Protein AF-A0A2W4TWN0-F1 (afdb_monomer_lite)

Radius of gyration: 11.76 Å; chains: 1; bounding box: 32×24×30 Å

Structure (mmCIF, N/CA/C/O backbone):
data_AF-A0A2W4TWN0-F1
#
_entry.id   AF-A0A2W4TWN0-F1
#
loop_
_atom_site.group_PDB
_atom_site.id
_atom_site.type_symbol
_atom_site.label_atom_id
_atom_site.label_alt_id
_atom_site.label_comp_id
_atom_site.label_asym_id
_atom_site.label_entity_id
_atom_site.label_seq_id
_atom_site.pdbx_PDB_ins_code
_atom_site.Cartn_x
_atom_site.Cartn_y
_atom_site.Cartn_z
_atom_site.occupancy
_atom_site.B_iso_or_equiv
_atom_site.auth_seq_id
_atom_site.auth_comp_id
_atom_site.auth_asym_id
_atom_site.auth_atom_id
_atom_site.pdbx_PDB_model_num
ATOM 1 N N . MET A 1 1 ? 5.899 -3.100 12.920 1.00 89.94 1 MET A N 1
ATOM 2 C CA . MET A 1 1 ? 5.333 -1.779 12.548 1.00 89.94 1 MET A CA 1
ATOM 3 C C . MET A 1 1 ? 6.08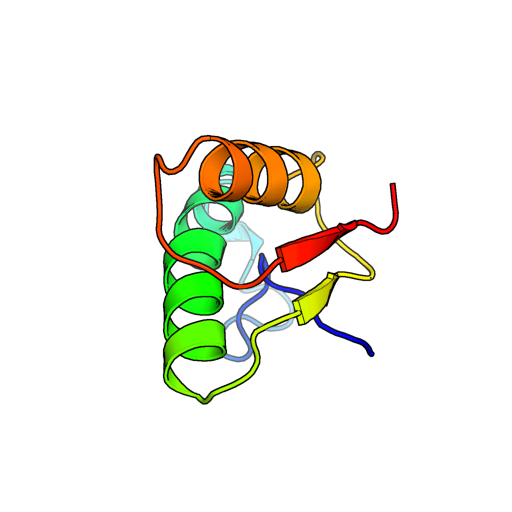0 -1.180 11.348 1.00 89.94 1 MET A C 1
ATOM 5 O O . MET A 1 1 ? 6.492 -0.028 11.402 1.00 89.94 1 MET A O 1
ATOM 9 N N . HIS A 1 2 ? 6.288 -1.957 10.279 1.00 98.44 2 HIS A N 1
ATOM 10 C CA . HIS A 1 2 ? 7.057 -1.538 9.099 1.00 98.44 2 HIS A CA 1
ATOM 11 C C . HIS A 1 2 ? 6.621 -2.392 7.907 1.00 98.44 2 HIS A C 1
ATOM 13 O O . HIS A 1 2 ? 6.853 -3.597 7.926 1.00 98.44 2 HIS A O 1
ATOM 19 N N . VAL A 1 3 ? 5.981 -1.786 6.906 1.00 98.44 3 VAL A N 1
ATOM 20 C CA . VAL A 1 3 ? 5.648 -2.417 5.615 1.00 98.44 3 VAL A CA 1
ATOM 21 C C . VAL A 1 3 ? 5.835 -1.416 4.465 1.00 98.44 3 VAL A C 1
ATOM 23 O O . VAL A 1 3 ? 5.908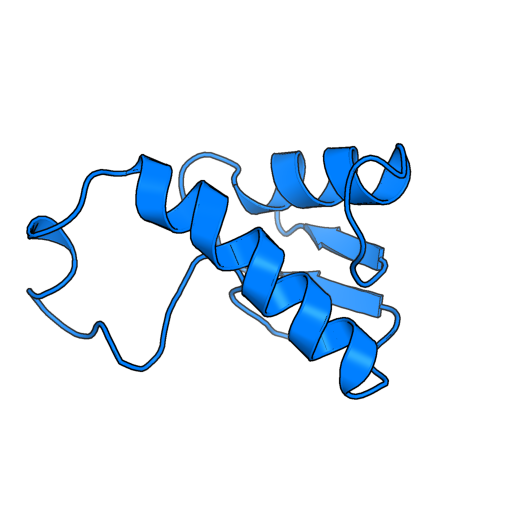 -0.210 4.715 1.00 98.44 3 VAL A O 1
ATOM 26 N N . HIS A 1 4 ? 5.897 -1.934 3.235 1.00 98.38 4 HIS A N 1
ATOM 27 C CA . HIS A 1 4 ? 5.901 -1.181 1.974 1.00 98.38 4 HIS A CA 1
ATOM 28 C C . HIS A 1 4 ? 4.917 -1.841 0.997 1.00 98.38 4 HIS A C 1
ATOM 30 O O . HIS A 1 4 ? 5.286 -2.747 0.248 1.00 98.38 4 HIS A O 1
ATOM 36 N N . LEU A 1 5 ? 3.642 -1.453 1.065 1.00 98.25 5 LEU A N 1
ATOM 37 C CA . LEU A 1 5 ? 2.548 -2.143 0.372 1.00 98.25 5 LEU A CA 1
ATOM 38 C C . LEU A 1 5 ? 2.557 -1.945 -1.150 1.00 98.25 5 LEU A C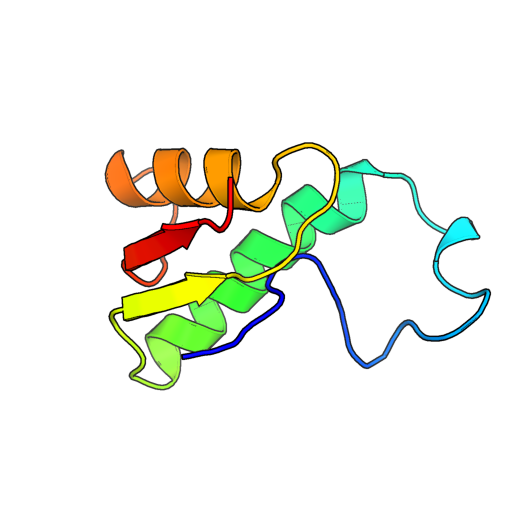 1
ATOM 40 O O . LEU A 1 5 ? 2.045 -2.809 -1.851 1.00 98.25 5 LEU A O 1
ATOM 44 N N . ASP A 1 6 ? 3.157 -0.881 -1.680 1.00 98.06 6 ASP A N 1
ATOM 45 C CA . ASP A 1 6 ? 3.255 -0.620 -3.125 1.00 98.06 6 ASP A CA 1
ATOM 46 C C . ASP A 1 6 ? 4.530 -1.182 -3.770 1.00 98.06 6 ASP A C 1
ATOM 48 O O . ASP A 1 6 ? 4.760 -0.982 -4.957 1.00 98.06 6 ASP A O 1
ATOM 52 N N . SER A 1 7 ? 5.311 -1.967 -3.023 1.00 97.00 7 SER A N 1
ATOM 53 C CA . SER A 1 7 ? 6.482 -2.687 -3.527 1.00 97.00 7 SER A CA 1
ATOM 54 C C . SER A 1 7 ? 6.214 -4.185 -3.659 1.00 97.00 7 SER A C 1
ATOM 56 O O . SER A 1 7 ? 5.325 -4.731 -3.004 1.00 97.00 7 SER A O 1
ATOM 58 N N . HIS A 1 8 ? 6.991 -4.877 -4.493 1.00 96.44 8 HIS A N 1
ATOM 59 C CA . HIS A 1 8 ? 6.902 -6.329 -4.629 1.00 96.44 8 HIS A CA 1
ATOM 60 C C . HIS A 1 8 ? 8.298 -6.967 -4.573 1.00 96.44 8 HIS A C 1
ATOM 62 O O . HIS A 1 8 ? 9.166 -6.570 -5.350 1.00 96.44 8 HIS A O 1
ATOM 68 N N . PRO A 1 9 ? 8.536 -7.986 -3.722 1.00 95.38 9 PRO A N 1
ATOM 69 C CA . PRO A 1 9 ? 9.869 -8.568 -3.541 1.00 95.38 9 PRO A CA 1
ATOM 70 C C . PRO A 1 9 ? 10.406 -9.282 -4.792 1.00 95.38 9 PRO A C 1
ATOM 72 O O . PRO A 1 9 ? 11.612 -9.471 -4.913 1.00 95.38 9 PRO A O 1
ATOM 75 N N . GLY A 1 10 ? 9.533 -9.662 -5.733 1.00 95.88 10 GLY A N 1
ATOM 76 C CA . GLY A 1 10 ? 9.927 -10.222 -7.031 1.00 95.88 10 GLY A CA 1
ATOM 77 C C . GLY A 1 10 ? 10.443 -9.193 -8.048 1.00 95.88 10 GLY A C 1
ATOM 78 O O . GLY A 1 10 ? 11.017 -9.588 -9.059 1.00 95.88 10 GLY A O 1
ATOM 79 N N . TYR A 1 11 ? 10.263 -7.891 -7.797 1.00 95.94 11 TYR A N 1
ATOM 80 C CA . TYR A 1 11 ? 10.714 -6.811 -8.679 1.00 95.94 11 TYR A CA 1
ATOM 81 C C . TYR A 1 11 ? 11.823 -5.997 -8.000 1.00 95.94 11 TYR A C 1
ATOM 83 O O . TYR A 1 11 ? 11.561 -5.000 -7.332 1.00 95.94 11 TYR A O 1
ATOM 91 N N . GLY A 1 12 ? 13.072 -6.439 -8.163 1.00 94.50 12 GLY A N 1
ATOM 92 C CA . GLY A 1 12 ? 14.258 -5.794 -7.594 1.00 94.50 12 GLY A CA 1
ATOM 93 C C . GLY A 1 12 ? 15.175 -5.156 -8.642 1.00 94.50 12 GLY A C 1
ATOM 94 O O . GLY A 1 12 ? 15.175 -5.523 -9.817 1.00 94.50 12 GLY A O 1
ATOM 95 N N . GLY A 1 13 ? 16.012 -4.211 -8.211 1.00 94.38 13 GLY A N 1
ATOM 96 C CA . GLY A 1 13 ? 16.979 -3.547 -9.089 1.00 94.38 13 GLY A CA 1
ATOM 97 C C . GLY A 1 13 ? 16.302 -2.822 -10.257 1.00 94.38 13 GLY A C 1
ATOM 98 O O . GLY A 1 13 ? 15.377 -2.040 -10.062 1.00 94.38 13 GLY A O 1
ATOM 99 N N . TYR A 1 14 ? 16.753 -3.091 -11.484 1.00 96.69 14 TYR A N 1
ATOM 100 C CA . TYR A 1 14 ? 16.271 -2.418 -12.697 1.00 96.69 14 TYR A CA 1
ATOM 101 C C . TYR A 1 14 ? 15.037 -3.069 -13.344 1.00 96.69 14 TYR A C 1
ATOM 103 O O . TYR A 1 14 ? 14.747 -2.801 -14.508 1.00 96.69 14 TYR A O 1
ATOM 111 N N . THR A 1 15 ? 14.287 -3.918 -12.635 1.00 96.50 15 THR A N 1
ATOM 112 C CA . THR A 1 15 ? 13.024 -4.454 -13.176 1.00 96.50 15 THR A CA 1
ATOM 113 C C . THR A 1 15 ? 11.881 -3.444 -13.107 1.00 96.50 15 THR A C 1
ATOM 115 O O . THR A 1 15 ? 10.971 -3.510 -13.924 1.00 96.50 15 THR A O 1
ATOM 118 N N . GLY A 1 16 ? 11.924 -2.494 -12.164 1.00 93.19 16 GLY A N 1
ATOM 119 C CA . GLY A 1 16 ? 10.881 -1.476 -11.985 1.00 93.19 16 GLY A CA 1
ATOM 120 C C . GLY A 1 16 ? 10.554 -0.662 -13.250 1.00 93.19 16 GLY A C 1
ATOM 121 O O . GLY A 1 16 ? 9.376 -0.560 -13.586 1.00 93.19 16 GLY A O 1
ATOM 122 N N . PRO A 1 17 ? 11.556 -0.171 -14.009 1.00 95.62 17 PRO A N 1
ATOM 123 C CA . PRO A 1 17 ? 11.349 0.564 -15.262 1.00 95.62 17 PRO A CA 1
ATOM 124 C C . PRO A 1 17 ? 10.596 -0.178 -16.380 1.00 95.62 17 PRO A C 1
ATOM 126 O O . PRO A 1 17 ? 10.282 0.432 -17.398 1.00 95.62 17 PRO A O 1
ATOM 129 N N . GLN A 1 18 ? 10.318 -1.478 -16.238 1.00 97.50 18 GLN A N 1
ATOM 130 C CA . GLN A 1 18 ? 9.498 -2.231 -17.198 1.00 97.50 18 GLN A CA 1
ATOM 131 C C . GLN A 1 18 ? 8.002 -1.903 -17.078 1.00 97.50 18 GLN A C 1
ATOM 133 O O . GLN A 1 18 ? 7.222 -2.232 -17.972 1.00 97.50 18 GLN A O 1
ATOM 138 N N . PHE A 1 19 ? 7.594 -1.284 -15.969 1.00 97.62 19 PHE A N 1
ATOM 139 C CA . PHE A 1 19 ? 6.201 -1.054 -15.623 1.00 97.62 19 PHE A CA 1
ATOM 140 C C . PHE A 1 19 ? 5.877 0.436 -15.570 1.00 97.62 19 PHE A C 1
ATOM 142 O O . PHE A 1 19 ? 6.744 1.272 -15.331 1.00 97.62 19 PHE A O 1
ATOM 149 N N . SER A 1 20 ? 4.603 0.768 -15.771 1.00 97.75 20 SER A N 1
ATOM 150 C CA . SER A 1 20 ? 4.125 2.124 -15.517 1.00 97.75 20 SER A CA 1
ATOM 151 C C . SER A 1 20 ? 3.981 2.373 -14.017 1.00 97.75 20 SER A C 1
ATOM 153 O O . SER A 1 20 ? 3.689 1.454 -13.249 1.00 97.75 20 SER A O 1
ATOM 155 N N . ASP A 1 21 ? 4.078 3.640 -13.613 1.00 97.44 21 ASP A N 1
ATOM 156 C CA . ASP A 1 21 ? 3.980 4.056 -12.206 1.00 97.44 21 ASP A CA 1
ATOM 157 C C . ASP A 1 21 ? 2.700 3.559 -11.517 1.00 97.44 21 ASP A C 1
ATOM 159 O O . ASP A 1 21 ? 2.672 3.310 -10.314 1.00 97.44 21 ASP A O 1
ATOM 163 N N . ARG A 1 22 ? 1.615 3.397 -12.284 1.00 98.12 22 ARG A N 1
ATOM 164 C CA . ARG A 1 22 ? 0.303 3.002 -11.755 1.00 98.12 22 ARG A CA 1
ATOM 165 C C . ARG A 1 22 ? 0.202 1.519 -11.433 1.00 98.12 22 ARG A C 1
ATOM 167 O O . ARG A 1 22 ? -0.724 1.142 -10.718 1.00 98.12 22 ARG A O 1
ATOM 174 N N . LEU A 1 23 ? 1.142 0.687 -11.891 1.00 98.00 23 LEU A N 1
ATOM 175 C CA . LEU A 1 23 ? 1.197 -0.712 -11.469 1.00 98.00 23 LEU A CA 1
ATOM 176 C C . LEU A 1 23 ? 1.291 -0.812 -9.942 1.00 98.00 23 LEU A C 1
ATOM 178 O O . LEU A 1 23 ? 0.565 -1.599 -9.339 1.00 98.00 23 LEU A O 1
ATOM 182 N N . TRP A 1 24 ? 2.141 0.005 -9.320 1.00 98.31 24 TRP A N 1
ATOM 183 C CA . TRP A 1 24 ? 2.384 -0.008 -7.875 1.00 98.31 24 TRP A CA 1
ATOM 184 C C . TRP A 1 24 ? 1.125 0.349 -7.082 1.00 98.31 24 TRP A C 1
ATOM 186 O O . TRP A 1 24 ? 0.779 -0.346 -6.125 1.00 98.31 24 TRP A O 1
ATOM 196 N N . SER A 1 25 ? 0.357 1.335 -7.567 1.00 98.12 25 SER A N 1
ATOM 197 C CA . SER A 1 25 ? -0.941 1.713 -6.997 1.00 98.12 25 SER A CA 1
ATOM 198 C C . SER A 1 25 ? -1.981 0.586 -7.065 1.00 98.12 25 SER A C 1
ATOM 200 O O . SER A 1 25 ? -2.858 0.517 -6.205 1.00 98.12 25 SER A O 1
ATOM 202 N N . VAL A 1 26 ? -1.897 -0.293 -8.071 1.00 98.25 26 VAL A N 1
ATOM 203 C CA . VAL A 1 26 ? -2.789 -1.454 -8.229 1.00 98.25 26 VAL A CA 1
ATOM 204 C C . VAL A 1 26 ? -2.312 -2.639 -7.385 1.00 98.25 26 VAL A C 1
ATOM 206 O O . VAL A 1 26 ? -3.120 -3.266 -6.699 1.00 98.25 26 VAL A O 1
ATOM 209 N N . LEU A 1 27 ? -1.009 -2.941 -7.385 1.00 97.94 27 LEU A N 1
ATOM 210 C CA . LEU A 1 27 ? -0.437 -4.073 -6.647 1.00 97.94 27 LEU A CA 1
ATOM 211 C C . LEU A 1 27 ? -0.679 -3.975 -5.140 1.00 97.94 27 LEU A C 1
ATOM 213 O O . LEU A 1 27 ? -1.011 -4.981 -4.510 1.00 97.94 27 LEU A O 1
ATOM 217 N N . GLN A 1 28 ? -0.596 -2.772 -4.570 1.00 98.44 28 GLN A N 1
ATOM 218 C CA . GLN A 1 28 ? -0.847 -2.580 -3.142 1.00 98.44 28 GLN A CA 1
ATOM 219 C C . GLN A 1 28 ? -2.249 -3.001 -2.689 1.00 98.44 28 GLN A C 1
ATOM 221 O O . GLN A 1 28 ? -2.409 -3.381 -1.533 1.00 98.44 28 GLN A O 1
ATOM 226 N N . VAL A 1 29 ? -3.255 -3.008 -3.575 1.00 98.62 29 VAL A N 1
ATOM 227 C CA . VAL A 1 29 ? -4.606 -3.499 -3.243 1.00 98.62 29 VAL A CA 1
ATOM 228 C C . VAL A 1 29 ? -4.563 -4.995 -2.931 1.00 98.62 29 VAL A C 1
ATOM 230 O O . VAL A 1 29 ? -5.131 -5.442 -1.934 1.00 98.62 29 VAL A O 1
ATOM 233 N N . LYS A 1 30 ? -3.838 -5.771 -3.748 1.00 98.50 30 LYS A N 1
ATOM 234 C CA . LYS A 1 30 ? -3.614 -7.200 -3.502 1.00 98.50 30 LYS A CA 1
ATOM 235 C C . LYS A 1 30 ? -2.826 -7.405 -2.209 1.00 98.50 30 LYS A C 1
ATOM 237 O O . LYS A 1 30 ? -3.258 -8.181 -1.363 1.00 98.50 30 LYS A O 1
ATOM 242 N N . HIS A 1 31 ? -1.712 -6.692 -2.036 1.00 98.69 31 HIS A N 1
ATOM 243 C CA . HIS A 1 31 ? -0.865 -6.839 -0.849 1.00 98.69 31 HIS A CA 1
ATOM 244 C C . HIS A 1 31 ? -1.605 -6.473 0.447 1.00 98.69 31 HIS A C 1
ATOM 246 O O . HIS A 1 31 ? -1.440 -7.150 1.460 1.00 98.69 31 HIS A O 1
ATOM 252 N N . ALA A 1 32 ? -2.456 -5.444 0.421 1.00 98.81 32 ALA A N 1
ATOM 253 C CA . ALA A 1 32 ? -3.311 -5.074 1.546 1.00 98.81 32 ALA A CA 1
ATOM 254 C C . ALA A 1 32 ? -4.314 -6.184 1.889 1.00 98.81 32 ALA A C 1
ATOM 256 O O . ALA A 1 32 ? -4.476 -6.518 3.062 1.00 98.81 32 ALA A O 1
ATOM 257 N N . GLY A 1 33 ? -4.943 -6.789 0.876 1.00 98.75 33 GLY A N 1
ATOM 258 C CA . GLY A 1 33 ? -5.826 -7.941 1.053 1.00 98.75 33 GLY A CA 1
ATOM 259 C C . GLY A 1 33 ? -5.109 -9.133 1.686 1.00 98.75 33 GLY A C 1
ATOM 260 O O . GLY A 1 33 ? -5.556 -9.635 2.709 1.00 98.75 33 GLY A O 1
ATOM 261 N N . GLU A 1 34 ? -3.952 -9.516 1.148 1.00 98.69 34 GLU A N 1
ATOM 262 C CA . GLU A 1 34 ? -3.146 -10.626 1.677 1.00 98.69 34 GLU A CA 1
ATOM 263 C C . GLU A 1 34 ? -2.651 -10.360 3.103 1.00 98.69 34 GLU A C 1
ATOM 265 O O . GLU A 1 34 ? -2.631 -11.260 3.939 1.00 98.69 34 GLU A O 1
ATOM 270 N N . THR A 1 35 ? -2.295 -9.111 3.409 1.00 98.81 35 THR A N 1
ATOM 271 C CA . THR A 1 35 ? -1.893 -8.694 4.759 1.00 98.81 35 THR A CA 1
ATOM 272 C C . THR A 1 35 ? -3.047 -8.844 5.752 1.00 98.81 35 THR A C 1
ATOM 274 O O . THR A 1 35 ? -2.843 -9.337 6.864 1.00 98.81 35 THR A O 1
ATOM 277 N N . LEU A 1 36 ? -4.261 -8.452 5.347 1.00 98.75 36 LEU A N 1
ATOM 278 C CA . LEU A 1 36 ? -5.463 -8.623 6.160 1.00 98.75 36 LEU A CA 1
ATOM 279 C C . LEU A 1 36 ? -5.804 -10.105 6.352 1.00 98.75 36 LEU A C 1
ATOM 281 O O . LEU A 1 36 ? -6.064 -10.523 7.479 1.00 98.75 36 LEU A O 1
ATOM 285 N N . ASP A 1 37 ? -5.766 -10.893 5.276 1.00 98.75 37 ASP A N 1
ATOM 286 C CA . ASP A 1 37 ? -6.050 -12.332 5.299 1.00 98.75 37 ASP A CA 1
ATOM 287 C C . ASP A 1 37 ? -5.020 -13.096 6.163 1.00 98.75 37 ASP A C 1
ATOM 289 O O . ASP A 1 37 ? -5.356 -14.096 6.796 1.00 98.75 37 ASP A O 1
ATOM 293 N N . ALA A 1 38 ? -3.789 -12.584 6.279 1.00 98.75 38 ALA A N 1
ATOM 294 C CA . ALA A 1 38 ? -2.763 -13.077 7.202 1.00 98.75 38 ALA A CA 1
ATOM 295 C C . ALA A 1 38 ? -2.989 -12.676 8.680 1.00 98.75 38 ALA A C 1
ATOM 297 O O . ALA A 1 38 ? -2.175 -13.009 9.541 1.00 98.75 38 ALA A O 1
ATOM 298 N N . GLY A 1 39 ? -4.072 -11.960 8.996 1.00 98.69 39 GLY A N 1
ATOM 299 C CA . GLY A 1 39 ? -4.467 -11.589 10.359 1.00 98.69 39 GLY A CA 1
ATOM 300 C C . GLY A 1 39 ? -3.908 -10.254 10.861 1.00 98.69 39 GLY A C 1
ATOM 301 O O . GLY A 1 39 ? -4.212 -9.846 11.986 1.00 98.69 39 GLY A O 1
ATOM 302 N N . PHE A 1 40 ? -3.132 -9.527 10.051 1.00 98.81 40 PHE A N 1
ATOM 303 C CA . PHE A 1 40 ? -2.669 -8.188 10.411 1.00 98.81 40 PHE A CA 1
ATOM 304 C C . PHE A 1 40 ? -3.778 -7.180 10.126 1.00 98.81 40 PHE A C 1
ATOM 306 O O . PHE A 1 40 ? -4.059 -6.859 8.979 1.00 98.81 40 PHE A O 1
ATOM 313 N N . THR A 1 41 ? -4.416 -6.664 11.177 1.00 98.62 41 THR A N 1
ATOM 314 C CA . THR A 1 41 ? -5.580 -5.764 11.050 1.00 98.62 41 THR A CA 1
ATOM 315 C C . THR A 1 41 ? -5.231 -4.275 11.095 1.00 98.62 41 THR A C 1
ATOM 317 O O . THR A 1 41 ? -6.051 -3.444 10.704 1.00 98.62 41 THR A O 1
ATOM 320 N N . THR A 1 42 ? -4.017 -3.931 11.530 1.00 98.75 42 THR A N 1
ATOM 321 C CA . THR A 1 42 ? -3.455 -2.575 11.482 1.00 98.75 42 THR A CA 1
ATOM 322 C C . THR A 1 42 ? -1.972 -2.667 11.130 1.00 98.75 42 THR A C 1
ATOM 324 O O . THR A 1 42 ? -1.244 -3.463 11.726 1.00 98.75 42 THR A O 1
ATOM 327 N N . VAL A 1 43 ? -1.504 -1.837 10.197 1.00 98.75 43 VAL A N 1
ATOM 328 C CA . VAL A 1 43 ? -0.094 -1.764 9.782 1.00 98.75 43 VAL A CA 1
ATOM 329 C C . VAL A 1 43 ? 0.379 -0.317 9.678 1.00 98.75 43 VAL A C 1
ATOM 331 O O . VAL A 1 43 ? -0.426 0.604 9.560 1.00 98.75 43 VAL A O 1
ATOM 334 N N . ARG A 1 44 ? 1.702 -0.112 9.705 1.00 98.75 44 ARG A N 1
ATOM 335 C CA . ARG A 1 44 ? 2.326 1.183 9.405 1.00 98.75 44 ARG A CA 1
ATOM 336 C C . ARG A 1 44 ? 3.124 1.071 8.113 1.00 98.75 44 ARG A C 1
ATOM 338 O O . ARG A 1 44 ? 4.157 0.397 8.109 1.00 98.75 44 ARG A O 1
ATOM 345 N N . ASN A 1 45 ? 2.633 1.705 7.052 1.00 98.56 45 ASN A N 1
ATOM 346 C CA . ASN A 1 45 ? 3.342 1.807 5.785 1.00 98.56 45 ASN A CA 1
ATOM 347 C C . ASN A 1 45 ? 4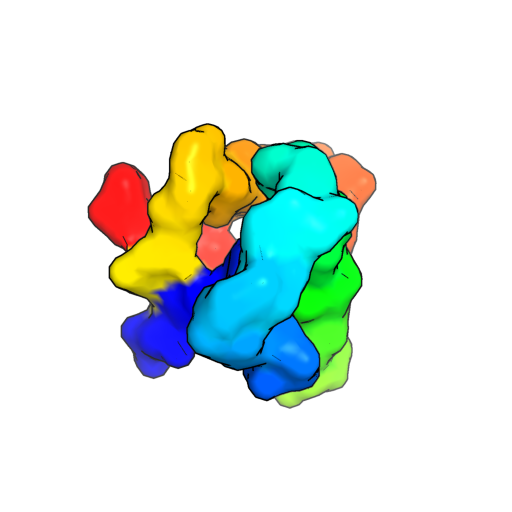.360 2.944 5.886 1.00 98.56 45 ASN A C 1
ATOM 349 O O . ASN A 1 45 ? 3.989 4.074 6.188 1.00 98.56 45 ASN A O 1
ATOM 353 N N . VAL A 1 46 ? 5.645 2.630 5.724 1.00 98.25 46 VAL A N 1
ATOM 354 C CA . VAL A 1 46 ? 6.744 3.569 6.034 1.00 98.25 46 VAL A CA 1
ATOM 355 C C . VAL A 1 46 ? 7.517 4.046 4.809 1.00 98.25 46 VAL A C 1
ATOM 357 O O . VAL A 1 46 ? 8.617 4.575 4.929 1.00 98.25 46 VAL A O 1
ATOM 360 N N . GLY A 1 47 ? 6.935 3.861 3.631 1.00 97.69 47 GLY A N 1
ATOM 361 C CA . GLY A 1 47 ? 7.435 4.389 2.373 1.00 97.69 47 GLY A CA 1
ATOM 362 C C . GLY A 1 47 ? 6.536 3.934 1.236 1.00 97.69 47 GLY A C 1
ATOM 363 O O . GLY A 1 47 ? 6.120 2.773 1.219 1.00 97.69 47 GLY A O 1
ATOM 364 N N . SER A 1 48 ? 6.226 4.863 0.346 1.00 97.44 48 SER A N 1
ATOM 365 C CA . SER A 1 48 ? 5.426 4.680 -0.860 1.00 97.44 48 SER A CA 1
ATOM 366 C C . SER A 1 48 ? 5.832 5.745 -1.877 1.00 97.44 48 SER A C 1
ATOM 368 O O . SER A 1 48 ? 6.343 6.806 -1.498 1.00 97.44 48 SER A O 1
ATOM 370 N N . ASP A 1 49 ? 5.569 5.487 -3.152 1.00 96.38 49 ASP A N 1
ATOM 371 C CA . ASP A 1 49 ? 5.674 6.505 -4.193 1.00 96.38 49 ASP A CA 1
ATOM 372 C C . ASP A 1 49 ? 4.338 7.233 -4.377 1.00 96.38 49 ASP A C 1
ATOM 374 O O . ASP A 1 49 ? 3.264 6.669 -4.173 1.00 96.38 49 ASP A O 1
ATOM 378 N N . ALA A 1 50 ? 4.393 8.504 -4.787 1.00 96.62 50 ALA A N 1
ATOM 379 C CA . ALA A 1 50 ? 3.234 9.281 -5.245 1.00 96.62 50 ALA A CA 1
ATOM 380 C C . ALA A 1 50 ? 1.983 9.223 -4.331 1.00 96.62 50 ALA A C 1
ATOM 382 O O . ALA A 1 50 ? 0.856 9.270 -4.825 1.00 96.62 50 ALA A O 1
ATOM 383 N N . PHE A 1 51 ? 2.179 9.141 -3.007 1.00 98.31 51 PHE A N 1
ATOM 384 C CA . PHE A 1 51 ? 1.108 9.005 -2.007 1.00 98.31 51 PHE A CA 1
ATOM 385 C C . PHE A 1 51 ? 0.212 7.766 -2.203 1.00 98.31 51 PHE A C 1
ATOM 387 O O . PHE A 1 51 ? -0.961 7.770 -1.815 1.00 98.31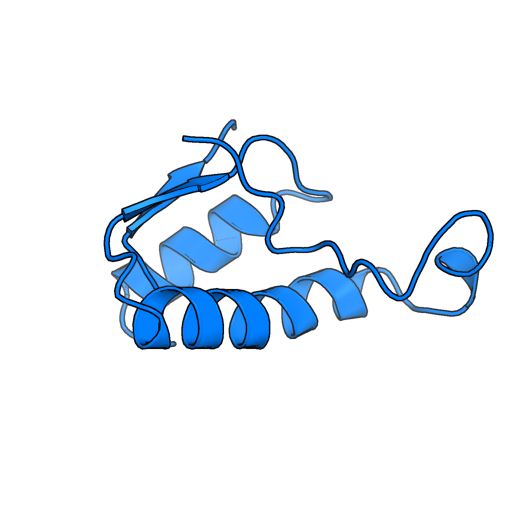 51 PHE A O 1
ATOM 394 N N . ASN A 1 52 ? 0.753 6.692 -2.786 1.00 98.38 52 ASN A N 1
ATOM 395 C CA . ASN A 1 52 ? 0.035 5.438 -3.016 1.00 98.38 52 ASN A CA 1
ATOM 396 C C . ASN A 1 52 ? -0.606 4.897 -1.731 1.00 98.38 52 ASN A C 1
ATOM 398 O O . ASN A 1 52 ? -1.772 4.502 -1.751 1.00 98.38 52 ASN A O 1
ATOM 402 N N . ASP A 1 53 ? 0.119 4.933 -0.613 1.00 98.31 53 ASP A N 1
ATOM 403 C CA . ASP A 1 53 ? -0.355 4.446 0.684 1.00 98.31 53 ASP A CA 1
ATOM 404 C C . ASP A 1 53 ? -1.447 5.326 1.307 1.00 98.31 53 ASP A C 1
ATOM 406 O O . ASP A 1 53 ? -2.356 4.804 1.954 1.00 98.31 53 ASP A O 1
ATOM 410 N N . VAL A 1 54 ? -1.418 6.642 1.072 1.00 98.69 54 VAL A N 1
ATOM 411 C CA . VAL A 1 54 ? -2.503 7.562 1.455 1.00 98.69 54 VAL A CA 1
ATOM 412 C C . VAL A 1 54 ? -3.775 7.255 0.675 1.00 98.69 54 VAL A C 1
ATOM 414 O O . VAL A 1 54 ? -4.838 7.131 1.286 1.00 98.69 54 VAL A O 1
ATOM 417 N N . GLY A 1 55 ? -3.672 7.077 -0.644 1.00 98.62 55 GLY A N 1
ATOM 418 C CA . GLY A 1 55 ? -4.811 6.689 -1.479 1.00 98.62 55 GLY A CA 1
ATOM 419 C C . GLY A 1 55 ? -5.368 5.313 -1.100 1.00 98.62 55 GLY A C 1
ATOM 420 O O . GLY A 1 55 ? -6.583 5.137 -1.011 1.00 98.62 55 GLY A O 1
ATOM 421 N N . LEU A 1 56 ? -4.490 4.351 -0.795 1.00 98.62 56 LEU A N 1
ATOM 422 C CA . LEU A 1 56 ? -4.878 3.028 -0.305 1.00 98.62 56 LEU A CA 1
ATOM 423 C C . LEU A 1 56 ? -5.637 3.120 1.021 1.00 98.62 56 LEU A C 1
ATOM 425 O O . LEU A 1 56 ? -6.705 2.524 1.145 1.00 98.62 56 LEU A O 1
ATOM 429 N N . ARG A 1 57 ? -5.114 3.882 1.994 1.00 98.75 57 ARG A N 1
ATOM 430 C CA . ARG A 1 57 ? -5.785 4.119 3.279 1.00 98.75 57 ARG A CA 1
ATOM 431 C C . ARG A 1 57 ? -7.188 4.677 3.060 1.00 98.75 57 ARG A C 1
ATOM 433 O O . ARG A 1 57 ? -8.138 4.112 3.581 1.00 98.75 57 ARG A O 1
ATOM 440 N N . GLN A 1 58 ? -7.320 5.739 2.263 1.00 98.81 58 GLN A N 1
ATOM 441 C CA . GLN A 1 58 ? -8.617 6.358 1.966 1.00 98.81 58 GLN A CA 1
ATOM 442 C C . GLN A 1 5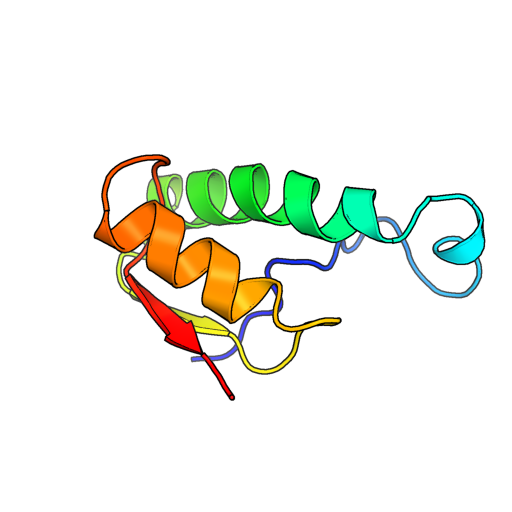8 ? -9.600 5.352 1.356 1.00 98.81 58 GLN A C 1
ATOM 444 O O . GLN A 1 58 ? -10.741 5.257 1.797 1.00 98.81 58 GLN A O 1
ATOM 449 N N . ALA A 1 59 ? -9.152 4.550 0.389 1.00 98.81 59 ALA A N 1
ATOM 450 C CA . ALA A 1 59 ? -9.996 3.545 -0.247 1.00 98.81 59 ALA A CA 1
ATOM 451 C C . ALA A 1 59 ? -10.435 2.424 0.718 1.00 98.81 59 ALA A C 1
ATOM 453 O O . ALA A 1 59 ? -11.563 1.938 0.604 1.00 98.81 59 ALA A O 1
ATOM 454 N N . ILE A 1 60 ? -9.576 2.016 1.661 1.00 98.75 60 ILE A N 1
ATOM 455 C CA . ILE A 1 60 ? -9.919 1.046 2.716 1.00 98.75 60 ILE A CA 1
ATOM 456 C C . ILE A 1 60 ? -10.898 1.663 3.721 1.00 98.75 60 ILE A C 1
ATOM 458 O O . ILE A 1 60 ? -11.917 1.047 4.033 1.00 98.75 60 ILE A O 1
ATOM 462 N N . ASP A 1 61 ? -10.623 2.878 4.195 1.00 98.75 61 ASP A N 1
ATOM 463 C CA . ASP A 1 61 ? -11.441 3.577 5.192 1.00 98.75 61 ASP A CA 1
ATOM 464 C C . ASP A 1 61 ? -12.854 3.882 4.659 1.00 98.75 61 ASP A C 1
ATOM 466 O O . ASP A 1 61 ? -13.835 3.778 5.393 1.00 98.75 61 ASP A O 1
ATOM 470 N N . GLU A 1 62 ? -12.983 4.181 3.361 1.00 98.69 62 GLU A N 1
ATOM 471 C CA . GLU A 1 62 ? -14.271 4.334 2.670 1.00 98.69 62 GLU A CA 1
ATOM 472 C C . GLU A 1 62 ? -14.943 3.000 2.283 1.00 98.69 62 GLU A C 1
ATOM 474 O O . GLU A 1 62 ? -16.013 2.994 1.661 1.00 98.69 62 GLU A O 1
ATOM 479 N N . GLY A 1 63 ? -14.320 1.861 2.593 1.00 98.06 63 GLY A N 1
ATOM 480 C CA . GLY A 1 63 ? -14.844 0.528 2.296 1.00 98.06 63 GLY A CA 1
ATOM 481 C C . GLY A 1 63 ? -14.896 0.177 0.804 1.00 98.06 63 GLY A C 1
ATOM 482 O O . GLY A 1 63 ? -15.653 -0.711 0.415 1.00 98.06 63 GLY A O 1
ATOM 483 N N . LYS A 1 64 ? -14.125 0.861 -0.054 1.00 98.56 64 LYS A N 1
ATOM 484 C CA . LYS A 1 64 ? -14.061 0.571 -1.501 1.00 98.56 64 LYS A CA 1
ATOM 485 C C . LYS A 1 64 ? -13.291 -0.710 -1.798 1.00 98.56 64 LYS A C 1
ATOM 487 O O . LYS A 1 64 ? -13.585 -1.395 -2.775 1.00 98.56 64 LYS A O 1
ATOM 492 N N . ILE A 1 65 ? -12.305 -1.020 -0.962 1.00 98.12 65 ILE A N 1
ATOM 493 C CA . ILE A 1 65 ? -11.463 -2.215 -1.044 1.00 98.12 65 ILE A CA 1
ATOM 494 C C . ILE A 1 65 ? -11.226 -2.782 0.358 1.00 98.12 65 ILE A C 1
ATOM 496 O O . ILE A 1 65 ? -11.309 -2.060 1.350 1.00 98.12 65 ILE A O 1
ATOM 500 N N . ARG A 1 66 ? -10.910 -4.080 0.450 1.00 98.31 66 ARG A N 1
ATOM 501 C CA . ARG A 1 66 ? -10.513 -4.696 1.725 1.00 98.31 66 ARG A CA 1
ATOM 502 C C . ARG A 1 66 ? -9.043 -4.395 2.032 1.00 98.31 66 ARG A C 1
ATOM 504 O O . ARG A 1 66 ? -8.217 -4.401 1.123 1.00 98.31 66 ARG A O 1
ATOM 511 N N . GLY A 1 67 ? -8.709 -4.256 3.311 1.00 98.62 67 GLY A N 1
ATOM 512 C CA . GLY A 1 67 ? -7.329 -4.193 3.790 1.00 98.62 67 GLY A CA 1
ATOM 513 C C . GLY A 1 67 ? -7.245 -3.875 5.288 1.00 98.62 67 GLY A C 1
ATOM 514 O O . GLY A 1 67 ? -8.280 -3.652 5.924 1.00 98.62 67 GLY A O 1
ATOM 515 N N . PRO A 1 68 ? -6.037 -3.880 5.879 1.00 98.75 68 PRO A N 1
ATOM 516 C CA . PRO A 1 68 ? -5.824 -3.432 7.252 1.00 98.75 68 PRO A CA 1
ATOM 517 C C . PRO A 1 68 ? -6.047 -1.925 7.392 1.00 98.75 68 PRO A C 1
ATOM 519 O O . PRO A 1 68 ? -5.946 -1.180 6.423 1.00 98.75 68 PRO A O 1
ATOM 522 N N . ARG A 1 69 ? -6.217 -1.442 8.625 1.00 98.75 69 ARG A N 1
ATOM 523 C CA . ARG A 1 69 ? -6.043 -0.013 8.922 1.00 98.75 69 ARG A CA 1
ATOM 524 C C . ARG A 1 69 ? -4.596 0.387 8.642 1.00 98.75 69 ARG A C 1
ATOM 526 O O . ARG A 1 69 ? -3.675 -0.179 9.237 1.00 98.75 69 ARG A O 1
ATOM 533 N N . VAL A 1 70 ? -4.391 1.353 7.752 1.00 98.62 70 VAL A N 1
ATOM 534 C CA . VAL A 1 70 ? -3.051 1.778 7.329 1.00 98.62 70 VAL A CA 1
ATOM 535 C C . VAL A 1 70 ? -2.687 3.102 7.992 1.00 98.62 70 VAL A C 1
ATOM 537 O O . VAL A 1 70 ? -3.305 4.131 7.741 1.00 98.62 70 VAL A O 1
ATOM 540 N N . VAL A 1 71 ? -1.642 3.091 8.816 1.00 98.69 71 VAL A N 1
ATOM 541 C CA . VAL A 1 71 ? -0.953 4.311 9.251 1.00 98.69 71 VAL A CA 1
ATOM 542 C C . VAL A 1 71 ? 0.095 4.653 8.193 1.00 98.69 71 VAL A C 1
ATOM 544 O O . VAL A 1 71 ? 1.037 3.885 8.000 1.00 98.69 71 VAL A O 1
ATOM 547 N N . THR A 1 72 ? -0.084 5.772 7.498 1.00 98.06 72 THR A N 1
ATOM 548 C CA . THR A 1 72 ? 0.824 6.258 6.445 1.00 98.06 72 THR A CA 1
ATOM 549 C C . THR A 1 72 ? 1.995 7.029 7.043 1.00 98.06 72 THR A C 1
ATOM 551 O O . THR A 1 72 ? 1.888 7.545 8.156 1.00 98.06 72 THR A O 1
ATOM 554 N N . ALA A 1 73 ? 3.122 7.087 6.330 1.00 95.38 73 ALA A N 1
ATOM 555 C CA . ALA A 1 73 ? 4.278 7.886 6.753 1.00 95.38 73 ALA A CA 1
ATOM 556 C C . ALA A 1 73 ? 4.195 9.363 6.348 1.00 95.38 73 ALA A C 1
ATOM 558 O O . ALA A 1 73 ? 4.866 10.185 6.973 1.00 95.38 73 ALA A O 1
ATOM 559 N N . ALA A 1 74 ? 3.399 9.673 5.323 1.00 77.75 74 ALA A N 1
ATOM 560 C CA . ALA A 1 74 ? 2.987 11.032 4.988 1.00 77.75 74 ALA A CA 1
ATOM 561 C C . ALA A 1 74 ? 1.897 11.539 5.941 1.00 77.75 74 ALA A C 1
ATOM 563 O O . ALA A 1 74 ? 1.038 10.711 6.347 1.00 77.75 74 ALA A O 1
#

Secondary structure (DSSP, 8-state):
--B-TT--TTS-GGGGGGS-THHHHHHHHHHHHHHHHTT--EEEB---STTHHHHHHHHHHTTSS--PEEE---

Sequence (74 aa):
MHVHLDSHPGYGGYTGPQFSDRLWSVLQVKHAGETLDAGFTTVRNVGSDAFNDVGLRQAIDEGKIRGPRVVTAA

pLDDT: mean 97.52, std 2.76, range [77.75, 98.81]

Foldseek 3Di:
DEDALLDDPVQDDPNVVVDDPCSSLVSSLVSQVVCVVVVAQEDEYQDDPPCSQVVVQVCCVVVVGPGHNYHYND